Protein AF-A0AAN9A470-F1 (afdb_monomer_lite)

Foldseek 3Di:
DEEAEQQLVVLLCVLQVCLVPVVNPPPPQDPVSSVDALQVCLVVVDCSSAPAAQDQADTPLLVQLDDPSLSRGFPRPVSLVSSLVSCVVDQAYYYPVCVVLRLLLCCVSPVVVRPPVVVPDCPPVPDPDVPPCPVGPPDHDPVSSVSRCVRRVSSNVSVVSNVVVSVVSSVVVVVVVVVD

Secondary structure (DSSP, 8-state):
-EEE--HHHHHHHHHHHHHH-GGGS-TT--HHHHH--HHHHTTTT-TTTS--TT-B---HHHHHH-SSGGGGBTT-HHHHHHHHHHHTT-S-EEEGGGHHHHHHHHHHH-HHHHTTGGGS-TTSSSS-----GGGT-PPPPHHHHHHHHHHTHHHHHHHHHHHHHHHHHHHHHHHHHHH-

Structure (mmCIF, N/CA/C/O backbone):
data_AF-A0AAN9A470-F1
#
_entry.id   AF-A0AAN9A470-F1
#
loop_
_atom_site.group_PDB
_atom_site.id
_atom_site.type_symbol
_atom_site.label_atom_id
_atom_site.label_alt_id
_atom_site.label_comp_id
_atom_site.label_asym_id
_atom_site.label_entity_id
_atom_site.label_seq_id
_atom_site.pdbx_PDB_ins_code
_atom_site.Cartn_x
_atom_site.Cartn_y
_atom_site.Cartn_z
_atom_site.occupancy
_atom_site.B_iso_or_equiv
_atom_site.auth_seq_id
_atom_site.auth_comp_id
_atom_site.auth_asym_id
_atom_site.auth_atom_id
_atom_site.pdbx_PDB_model_num
ATOM 1 N N . MET A 1 1 ? -8.128 -8.585 9.402 1.00 91.00 1 MET A N 1
ATOM 2 C CA . MET A 1 1 ? -7.661 -7.178 9.401 1.00 91.00 1 MET A CA 1
ATOM 3 C C . MET A 1 1 ? -6.419 -7.070 8.534 1.00 91.00 1 MET A C 1
ATOM 5 O O . MET A 1 1 ? -5.771 -8.089 8.336 1.00 91.00 1 MET A O 1
ATOM 9 N N . SER A 1 2 ? -6.091 -5.883 8.030 1.00 95.50 2 SER A N 1
ATOM 10 C CA . SER A 1 2 ? -4.837 -5.628 7.305 1.00 95.50 2 SER A CA 1
ATOM 11 C C . SER A 1 2 ? -4.387 -4.172 7.494 1.00 95.50 2 SER A C 1
ATOM 13 O O . SER A 1 2 ? -5.128 -3.364 8.055 1.00 95.50 2 SER A O 1
ATOM 15 N N . MET A 1 3 ? -3.185 -3.840 7.028 1.00 96.06 3 MET A N 1
ATOM 16 C CA . MET A 1 3 ? -2.635 -2.484 6.994 1.00 96.06 3 MET A CA 1
ATOM 17 C C . MET A 1 3 ? -2.098 -2.193 5.597 1.00 96.06 3 MET A C 1
ATOM 19 O O . MET A 1 3 ? -1.405 -3.025 5.013 1.00 96.06 3 MET A O 1
ATOM 23 N N . VAL A 1 4 ? -2.387 -1.001 5.087 1.00 97.06 4 VAL A N 1
ATOM 24 C CA . VAL A 1 4 ? -1.871 -0.509 3.808 1.00 97.06 4 VAL A CA 1
ATOM 25 C C . VAL A 1 4 ? -1.088 0.787 3.986 1.00 97.06 4 VAL A C 1
ATOM 27 O O . VAL A 1 4 ? -1.129 1.414 5.040 1.00 97.06 4 VAL A O 1
ATOM 30 N N . ARG A 1 5 ? -0.345 1.182 2.957 1.00 95.50 5 ARG A N 1
ATOM 31 C CA . ARG A 1 5 ? 0.417 2.434 2.884 1.00 95.50 5 ARG A CA 1
ATOM 32 C C . ARG A 1 5 ? 0.230 3.049 1.499 1.00 95.50 5 ARG A C 1
ATOM 34 O O . ARG A 1 5 ? -0.095 2.319 0.560 1.00 95.50 5 ARG A O 1
ATOM 41 N N . ASP A 1 6 ? 0.456 4.351 1.355 1.00 96.44 6 ASP A N 1
ATOM 42 C CA . ASP A 1 6 ? 0.529 5.018 0.056 1.00 96.44 6 ASP A CA 1
ATOM 43 C C . ASP A 1 6 ? 1.450 4.203 -0.877 1.00 96.44 6 ASP A C 1
ATOM 45 O O . ASP A 1 6 ? 2.600 3.921 -0.513 1.00 96.44 6 ASP A O 1
ATOM 49 N N . PRO A 1 7 ? 0.957 3.772 -2.052 1.00 96.62 7 PRO A N 1
ATOM 50 C CA . PRO A 1 7 ? 1.698 2.889 -2.946 1.00 96.62 7 PRO A CA 1
ATOM 51 C C . PRO A 1 7 ? 3.078 3.415 -3.350 1.00 96.62 7 PRO A C 1
ATOM 53 O O . PRO A 1 7 ? 4.021 2.628 -3.439 1.00 96.62 7 PRO A O 1
ATOM 56 N N . VAL A 1 8 ? 3.229 4.732 -3.539 1.00 94.88 8 VAL A N 1
ATOM 57 C CA . VAL A 1 8 ? 4.514 5.343 -3.908 1.00 94.88 8 VAL A CA 1
ATOM 58 C C . VAL A 1 8 ? 5.465 5.347 -2.721 1.00 94.88 8 VAL A C 1
ATOM 60 O O . VAL A 1 8 ? 6.609 4.920 -2.859 1.00 94.88 8 VAL A O 1
ATOM 63 N N . GLU A 1 9 ? 5.005 5.759 -1.541 1.00 93.00 9 GLU A N 1
ATOM 64 C CA . GLU A 1 9 ? 5.829 5.713 -0.326 1.00 93.00 9 GLU A CA 1
ATOM 65 C C . GLU A 1 9 ? 6.232 4.283 0.046 1.00 93.00 9 GLU A C 1
ATOM 67 O O . GLU A 1 9 ? 7.360 4.040 0.483 1.00 93.00 9 GLU A O 1
ATOM 72 N N . ARG A 1 10 ? 5.329 3.317 -0.151 1.00 92.62 10 ARG A N 1
ATOM 73 C CA . ARG A 1 10 ? 5.606 1.889 0.024 1.00 92.62 10 ARG A CA 1
ATOM 74 C C . ARG A 1 10 ? 6.680 1.419 -0.953 1.00 92.62 10 ARG A C 1
ATOM 76 O O . ARG A 1 10 ? 7.630 0.776 -0.513 1.00 92.62 10 ARG A O 1
ATOM 83 N N . PHE A 1 11 ? 6.554 1.753 -2.238 1.00 92.38 11 PHE A N 1
ATOM 84 C CA . PHE A 1 11 ? 7.527 1.378 -3.265 1.00 92.38 11 PHE A CA 1
ATOM 85 C C . PHE A 1 11 ? 8.914 1.962 -2.972 1.00 92.38 11 PHE A C 1
ATOM 87 O O . PHE A 1 11 ? 9.888 1.219 -2.908 1.00 92.38 11 PHE A O 1
ATOM 94 N N . ILE A 1 12 ? 8.997 3.268 -2.689 1.00 91.19 12 ILE A N 1
ATOM 95 C CA . ILE A 1 12 ? 10.250 3.950 -2.321 1.00 91.19 12 ILE A CA 1
ATOM 96 C C . ILE A 1 12 ? 10.875 3.288 -1.088 1.00 91.19 12 ILE A C 1
ATOM 98 O O . ILE A 1 12 ? 12.065 2.972 -1.075 1.00 91.19 12 ILE A O 1
ATOM 102 N N . SER A 1 13 ? 10.071 3.048 -0.050 1.00 87.75 13 SER A N 1
ATOM 103 C CA . SER A 1 13 ? 10.537 2.404 1.177 1.00 87.75 13 SER A CA 1
ATOM 104 C C . SER A 1 13 ? 11.097 1.007 0.907 1.00 87.75 13 SER A C 1
ATOM 106 O O . SER A 1 13 ? 12.120 0.652 1.486 1.00 87.75 13 SER A O 1
ATOM 108 N N . PHE A 1 14 ? 10.445 0.222 0.048 1.00 87.25 14 PHE A N 1
ATOM 109 C CA . PHE A 1 14 ? 10.895 -1.118 -0.318 1.00 87.25 14 PHE A CA 1
ATOM 110 C C . PHE A 1 14 ? 12.184 -1.081 -1.146 1.00 87.25 14 PHE A C 1
ATOM 112 O O . PHE A 1 14 ? 13.132 -1.795 -0.822 1.00 87.25 14 PHE A O 1
ATOM 119 N N . PHE A 1 15 ? 12.254 -0.191 -2.141 1.00 87.50 15 PHE A N 1
ATOM 120 C CA . PHE A 1 15 ? 13.426 0.001 -2.993 1.00 87.50 15 PHE A CA 1
ATOM 121 C C . PHE A 1 15 ? 14.695 0.217 -2.159 1.00 87.50 15 PHE A C 1
ATOM 123 O O . PHE A 1 15 ? 15.684 -0.487 -2.344 1.00 87.50 15 PHE A O 1
ATOM 130 N N . TYR A 1 16 ? 14.660 1.118 -1.172 1.00 85.88 16 TYR A N 1
ATOM 131 C CA . TYR A 1 16 ? 15.824 1.365 -0.312 1.00 85.88 16 TYR A CA 1
ATOM 132 C C . TYR A 1 16 ? 16.018 0.324 0.788 1.00 85.88 16 TYR A C 1
ATOM 134 O O . TYR A 1 16 ? 17.159 0.030 1.145 1.00 85.88 16 TYR A O 1
ATOM 142 N N . PHE A 1 17 ? 14.939 -0.273 1.305 1.00 84.50 17 PHE A N 1
ATOM 143 C CA . PHE A 1 17 ? 15.037 -1.342 2.299 1.00 84.50 17 PHE A CA 1
ATOM 144 C C . PHE A 1 17 ? 15.846 -2.528 1.770 1.00 84.50 17 PHE A C 1
ATOM 146 O O . PHE A 1 17 ? 16.761 -2.992 2.454 1.00 84.50 17 PHE A O 1
ATOM 153 N N . ILE A 1 18 ? 15.551 -2.982 0.550 1.00 80.62 18 ILE A N 1
ATOM 154 C CA . ILE A 1 18 ? 16.244 -4.122 -0.055 1.00 80.62 18 ILE A CA 1
ATOM 155 C C . ILE A 1 18 ? 17.725 -3.810 -0.285 1.00 80.62 18 ILE A C 1
ATOM 157 O O . ILE A 1 18 ? 18.580 -4.648 -0.012 1.00 80.62 18 ILE A O 1
ATOM 161 N N . LYS A 1 19 ? 18.047 -2.585 -0.708 1.00 79.69 19 LYS A N 1
ATOM 162 C CA . LYS A 1 19 ? 19.434 -2.160 -0.951 1.00 79.69 19 LYS A CA 1
ATOM 163 C C . LYS A 1 19 ? 20.252 -2.058 0.336 1.00 79.69 19 LYS A C 1
ATOM 165 O O . LYS A 1 19 ? 21.431 -2.403 0.344 1.00 79.69 19 LYS A O 1
ATOM 170 N N . ALA A 1 20 ? 19.626 -1.616 1.427 1.00 79.44 20 ALA A N 1
ATOM 171 C CA . ALA A 1 20 ? 20.260 -1.546 2.740 1.00 79.44 20 ALA A CA 1
ATOM 172 C C . ALA A 1 20 ? 20.437 -2.928 3.396 1.00 79.44 20 ALA A C 1
ATOM 174 O O . ALA A 1 20 ? 21.313 -3.091 4.243 1.00 79.44 20 ALA A O 1
ATOM 175 N N . ASN A 1 21 ? 19.636 -3.928 3.009 1.00 77.69 21 ASN A N 1
ATOM 176 C CA . ASN A 1 21 ? 19.626 -5.246 3.638 1.00 77.69 21 ASN A CA 1
ATOM 177 C C . ASN A 1 21 ? 19.871 -6.356 2.609 1.00 77.69 21 ASN A C 1
ATOM 179 O O . ASN A 1 21 ? 18.932 -7.012 2.159 1.00 77.69 21 ASN A O 1
ATOM 183 N N . ARG A 1 22 ? 21.153 -6.617 2.302 1.00 72.00 22 ARG A N 1
ATOM 184 C CA . ARG A 1 22 ? 21.579 -7.632 1.313 1.00 72.00 22 ARG A CA 1
ATOM 185 C C . ARG A 1 22 ? 20.972 -9.024 1.524 1.00 72.00 22 ARG A C 1
ATOM 187 O O . ARG A 1 22 ? 20.765 -9.738 0.556 1.00 72.00 22 ARG A O 1
ATOM 194 N N . ALA A 1 23 ? 20.647 -9.391 2.764 1.00 75.62 23 ALA A N 1
ATOM 195 C CA . ALA A 1 23 ? 20.004 -10.669 3.082 1.00 75.62 23 ALA A CA 1
ATOM 196 C C . ALA A 1 23 ? 18.601 -10.836 2.463 1.00 75.62 23 ALA A C 1
ATOM 198 O O . ALA A 1 23 ? 18.146 -11.961 2.293 1.00 75.62 23 ALA A O 1
ATOM 199 N N . PHE A 1 24 ? 17.919 -9.734 2.136 1.00 71.75 24 PHE A N 1
ATOM 200 C CA . PHE A 1 24 ? 16.602 -9.740 1.492 1.00 71.75 24 PHE A CA 1
ATOM 201 C C . PHE A 1 24 ? 16.672 -9.366 0.008 1.00 71.75 24 PHE A C 1
ATOM 203 O O . PHE A 1 24 ? 15.637 -9.278 -0.647 1.00 71.75 24 PHE A O 1
ATOM 210 N N . THR A 1 25 ? 17.868 -9.114 -0.530 1.00 70.44 25 THR A N 1
ATOM 211 C CA . THR A 1 25 ? 18.050 -8.813 -1.950 1.00 70.44 25 THR A CA 1
ATOM 212 C C . THR A 1 25 ? 17.853 -10.085 -2.775 1.00 70.44 25 THR A C 1
ATOM 214 O O . THR A 1 25 ? 18.554 -11.064 -2.524 1.00 70.44 25 THR A O 1
ATOM 217 N N . PRO A 1 26 ? 16.923 -10.100 -3.751 1.00 71.75 26 PRO A N 1
ATOM 218 C CA . PRO A 1 26 ? 16.783 -11.230 -4.662 1.00 71.75 26 PRO A CA 1
ATOM 219 C C . PRO A 1 26 ? 18.105 -11.522 -5.373 1.00 71.75 26 PRO A C 1
ATOM 221 O O . PRO A 1 26 ? 18.765 -10.594 -5.834 1.00 71.75 26 PRO A O 1
ATOM 224 N N . GLU A 1 27 ? 18.465 -12.796 -5.531 1.00 69.62 27 GLU A N 1
ATOM 225 C CA . GLU A 1 27 ? 19.718 -13.194 -6.200 1.00 69.62 27 GLU A CA 1
ATOM 226 C C . GLU A 1 27 ? 19.829 -12.646 -7.634 1.00 69.62 27 GLU A C 1
ATOM 228 O O . GLU A 1 27 ? 20.923 -12.377 -8.122 1.00 69.62 27 GLU A O 1
ATOM 233 N N . ALA A 1 28 ? 18.690 -12.418 -8.296 1.00 68.06 28 ALA A N 1
ATOM 234 C CA . ALA A 1 28 ? 18.617 -11.830 -9.631 1.00 68.06 28 ALA A CA 1
ATOM 235 C C . ALA A 1 28 ? 19.036 -10.345 -9.691 1.00 68.06 28 ALA A C 1
ATOM 237 O O . ALA A 1 28 ? 19.213 -9.803 -10.783 1.00 68.06 28 ALA A O 1
ATOM 238 N N . TRP A 1 29 ? 19.167 -9.653 -8.556 1.00 71.19 29 TRP A N 1
ATOM 239 C CA . TRP A 1 29 ? 19.494 -8.228 -8.530 1.00 71.19 29 TRP A CA 1
ATOM 240 C C . TRP A 1 29 ? 21.009 -8.030 -8.585 1.00 71.19 29 TRP A C 1
ATOM 242 O O . TRP A 1 29 ? 21.738 -8.285 -7.630 1.00 71.19 29 TRP A O 1
ATOM 252 N N . THR A 1 30 ? 21.482 -7.565 -9.742 1.00 73.56 30 THR A N 1
ATOM 253 C CA . THR A 1 30 ? 22.912 -7.356 -10.012 1.00 73.56 30 THR A CA 1
ATOM 254 C C . THR A 1 30 ? 23.534 -6.278 -9.112 1.00 73.56 30 THR A C 1
ATOM 256 O O . THR A 1 30 ? 22.853 -5.377 -8.622 1.00 73.56 30 THR A O 1
ATOM 259 N N . ASP A 1 31 ? 24.864 -6.279 -8.971 1.00 76.06 31 ASP A N 1
ATOM 260 C CA . ASP A 1 31 ? 25.586 -5.178 -8.308 1.00 76.06 31 ASP A CA 1
ATOM 261 C C . ASP A 1 31 ? 25.285 -3.803 -8.935 1.00 76.06 31 ASP A C 1
ATOM 263 O O . ASP A 1 31 ? 25.354 -2.778 -8.254 1.00 76.06 31 ASP A O 1
ATOM 267 N N . ASN A 1 32 ? 24.915 -3.770 -10.219 1.00 77.19 32 ASN A N 1
ATOM 268 C CA . ASN A 1 32 ? 24.480 -2.550 -10.894 1.00 77.19 32 ASN A CA 1
ATOM 269 C C . ASN A 1 32 ? 23.139 -2.056 -10.347 1.00 77.19 32 ASN A C 1
ATOM 271 O O . ASN A 1 32 ? 23.003 -0.862 -10.090 1.00 77.19 32 ASN A O 1
ATOM 275 N N . TYR A 1 33 ? 22.193 -2.961 -10.080 1.00 75.75 33 TYR A N 1
ATOM 276 C CA . TYR A 1 33 ? 20.928 -2.614 -9.436 1.00 75.75 33 TYR A CA 1
ATOM 277 C C . TYR A 1 33 ? 21.155 -1.946 -8.068 1.00 75.75 33 TYR A C 1
ATOM 279 O O . TYR A 1 33 ? 20.561 -0.914 -7.749 1.00 75.75 33 TYR A O 1
ATOM 287 N N . MET A 1 34 ? 22.096 -2.470 -7.276 1.00 77.25 34 MET A N 1
ATOM 288 C CA . MET A 1 34 ? 22.423 -1.920 -5.954 1.00 77.25 34 MET A CA 1
ATOM 289 C C . MET A 1 34 ? 22.970 -0.486 -6.008 1.00 77.25 34 MET A C 1
ATOM 291 O O . MET A 1 34 ? 22.887 0.243 -5.017 1.00 77.25 34 MET A O 1
ATOM 295 N N . LYS A 1 35 ? 23.464 -0.038 -7.165 1.00 82.12 35 LYS A N 1
ATOM 296 C CA . LYS A 1 35 ? 23.973 1.322 -7.379 1.00 82.12 35 LYS A CA 1
ATOM 297 C C . LYS A 1 35 ? 22.935 2.294 -7.949 1.00 82.12 35 LYS A C 1
ATOM 299 O O . LYS A 1 35 ? 23.198 3.487 -7.931 1.00 82.12 35 LYS A O 1
ATOM 304 N N . LEU A 1 36 ? 21.764 1.827 -8.397 1.00 84.19 36 LEU A N 1
ATOM 305 C CA . LEU A 1 36 ? 20.755 2.683 -9.038 1.00 84.19 36 LEU A CA 1
ATOM 306 C C . LEU A 1 36 ? 20.173 3.727 -8.079 1.00 84.19 36 LEU A C 1
ATOM 308 O O . LEU A 1 36 ? 19.626 3.365 -7.037 1.00 84.19 36 LEU A O 1
ATOM 312 N N . ASP A 1 37 ? 20.205 5.006 -8.439 1.00 87.75 37 ASP A N 1
ATOM 313 C CA . ASP A 1 37 ? 19.344 6.003 -7.802 1.00 87.75 37 ASP A CA 1
ATOM 314 C C . ASP A 1 37 ? 17.956 5.963 -8.451 1.00 87.75 37 ASP A C 1
ATOM 316 O O . ASP A 1 37 ? 17.820 5.978 -9.677 1.00 87.75 37 ASP A O 1
ATOM 320 N N . LEU A 1 38 ? 16.911 5.933 -7.623 1.00 90.44 38 LEU A N 1
ATOM 321 C CA . LEU A 1 38 ? 15.533 5.907 -8.090 1.00 90.44 38 LEU A CA 1
ATOM 322 C C . LEU A 1 38 ? 15.198 7.148 -8.931 1.00 90.44 38 LEU A C 1
ATOM 324 O O . LEU A 1 38 ? 14.448 7.041 -9.901 1.00 90.44 38 LEU A O 1
ATOM 328 N N . ASN A 1 39 ? 15.767 8.313 -8.601 1.00 91.56 39 ASN A N 1
ATOM 329 C CA . ASN A 1 39 ? 15.556 9.531 -9.386 1.00 91.56 39 ASN A CA 1
ATOM 330 C C . ASN A 1 39 ? 16.149 9.446 -10.793 1.00 91.56 39 ASN A C 1
ATOM 332 O O . ASN A 1 39 ? 15.560 9.969 -11.737 1.00 91.56 39 ASN A O 1
ATOM 336 N N . GLU A 1 40 ? 17.289 8.779 -10.933 1.00 90.44 40 GLU A N 1
ATOM 337 C CA . GLU A 1 40 ? 17.987 8.628 -12.207 1.00 90.44 40 GLU A CA 1
ATOM 338 C C . GLU A 1 40 ? 17.379 7.507 -13.053 1.00 90.44 40 GLU A C 1
ATOM 340 O O . GLU A 1 40 ? 17.291 7.626 -14.273 1.00 90.44 40 GLU A O 1
ATOM 345 N N . CYS A 1 41 ? 16.930 6.421 -12.419 1.00 89.44 41 CYS A N 1
ATOM 346 C CA . CYS A 1 41 ? 16.504 5.225 -13.139 1.00 89.44 41 CYS A CA 1
ATOM 347 C C . CYS A 1 41 ? 15.007 5.191 -13.478 1.00 89.44 41 CYS A C 1
ATOM 349 O O . CYS A 1 41 ? 14.616 4.536 -14.445 1.00 89.44 41 CYS A O 1
ATOM 351 N N . THR A 1 42 ? 14.161 5.925 -12.744 1.00 92.12 42 THR A N 1
ATOM 352 C CA . THR A 1 42 ? 12.720 6.009 -13.045 1.00 92.12 42 THR A CA 1
ATOM 353 C C . THR A 1 42 ? 12.451 6.537 -14.463 1.00 92.12 42 THR A C 1
ATOM 355 O O . THR A 1 42 ? 11.693 5.883 -15.183 1.00 92.12 42 THR A O 1
ATOM 358 N N . PRO A 1 43 ? 13.088 7.629 -14.941 1.00 87.88 43 PRO A N 1
ATOM 359 C CA . PRO A 1 43 ? 12.911 8.106 -16.318 1.00 87.88 43 PRO A CA 1
ATOM 360 C C . PRO A 1 43 ? 13.283 7.080 -17.397 1.00 87.88 43 PRO A C 1
ATOM 362 O O . PRO A 1 43 ? 12.689 7.088 -18.471 1.00 87.88 43 PRO A O 1
ATOM 365 N N . SER A 1 44 ? 14.222 6.173 -17.108 1.00 84.81 44 SER A N 1
ATOM 366 C CA . SER A 1 44 ? 14.677 5.135 -18.042 1.00 84.81 44 SER A CA 1
ATOM 367 C C . SER A 1 44 ? 13.647 4.027 -18.280 1.00 84.81 44 SER A C 1
ATOM 369 O O . SER A 1 44 ? 13.813 3.226 -19.197 1.00 84.81 44 SER A O 1
ATOM 371 N N . GLY A 1 45 ? 12.583 3.948 -17.472 1.00 81.50 45 GLY A N 1
ATOM 372 C CA . GLY A 1 45 ? 11.511 2.970 -17.689 1.00 81.50 45 GLY A CA 1
ATOM 373 C C . GLY A 1 45 ? 11.887 1.526 -17.373 1.00 81.50 45 GLY A C 1
ATOM 374 O O . GLY A 1 45 ? 11.225 0.616 -17.877 1.00 81.50 45 GLY A O 1
ATOM 375 N N . LEU A 1 46 ? 12.937 1.315 -16.574 1.00 82.38 46 LEU A N 1
ATOM 376 C CA . LEU A 1 46 ? 13.356 -0.012 -16.134 1.00 82.38 46 LEU A CA 1
ATOM 377 C C . LEU A 1 46 ? 12.310 -0.614 -15.173 1.00 82.38 46 LEU A C 1
ATOM 37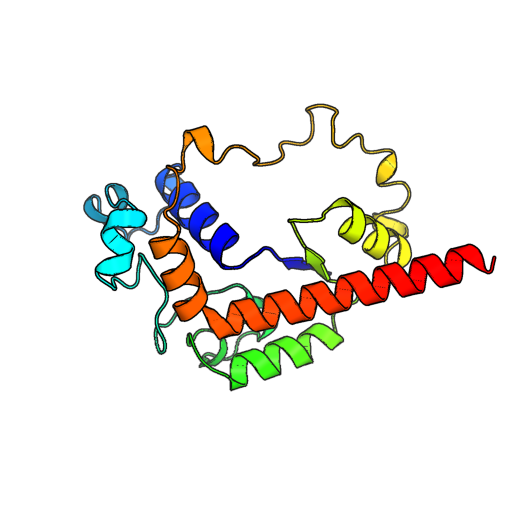9 O O . LEU A 1 46 ? 11.871 0.102 -14.264 1.00 82.38 46 LEU A O 1
ATOM 383 N N . PRO A 1 47 ? 11.921 -1.896 -15.337 1.00 80.12 47 PRO A N 1
ATOM 384 C CA . PRO A 1 47 ? 10.917 -2.551 -14.488 1.00 80.12 47 PRO A CA 1
ATOM 385 C C . PRO A 1 47 ? 11.237 -2.499 -12.992 1.00 80.12 47 PRO A C 1
ATOM 387 O O . PRO A 1 47 ? 10.344 -2.440 -12.151 1.00 80.12 47 PRO A O 1
ATOM 390 N N . GLU A 1 48 ? 12.520 -2.497 -12.640 1.00 81.38 48 GLU A N 1
ATOM 391 C CA . GLU A 1 48 ? 12.967 -2.481 -11.253 1.00 81.38 48 GLU A CA 1
ATOM 392 C C . GLU A 1 48 ? 12.877 -1.083 -10.610 1.00 81.38 48 GLU A C 1
ATOM 394 O O . GLU A 1 48 ? 12.929 -0.950 -9.388 1.00 81.38 48 GLU A O 1
ATOM 399 N N . CYS A 1 49 ? 12.715 -0.036 -11.423 1.00 88.38 49 CYS A N 1
ATOM 400 C CA . CYS A 1 49 ? 12.610 1.357 -10.987 1.00 88.38 49 CYS A CA 1
ATOM 401 C C . CYS A 1 49 ? 11.182 1.893 -11.019 1.00 88.38 49 CYS A C 1
ATOM 403 O O . CYS A 1 49 ? 10.861 2.833 -10.296 1.00 88.38 49 CYS A O 1
ATOM 405 N N . GLN A 1 50 ? 10.323 1.308 -11.849 1.00 90.56 50 GLN A N 1
ATOM 406 C CA . GLN A 1 50 ? 8.900 1.602 -11.848 1.00 90.56 50 GLN A CA 1
ATOM 407 C C . GLN A 1 50 ? 8.101 0.411 -12.393 1.00 90.56 50 GLN A C 1
ATOM 409 O O . GLN A 1 50 ? 8.454 -0.120 -13.445 1.00 90.56 50 GLN A O 1
ATOM 414 N N . PRO A 1 51 ? 6.987 0.028 -11.746 1.00 92.25 51 PRO A N 1
ATOM 415 C CA . PRO A 1 51 ? 6.047 -0.923 -12.329 1.00 92.25 51 PRO A CA 1
ATOM 416 C C . PRO A 1 51 ? 5.355 -0.291 -13.535 1.00 92.25 51 PRO A C 1
ATOM 418 O O . PRO A 1 51 ? 4.880 0.841 -13.426 1.00 92.25 51 PRO A O 1
ATOM 421 N N . ARG A 1 52 ? 5.251 -1.003 -14.657 1.00 91.50 52 ARG A N 1
ATOM 422 C CA . ARG A 1 52 ? 4.562 -0.535 -15.870 1.00 91.50 52 ARG A CA 1
ATOM 423 C C . ARG A 1 52 ? 3.387 -1.446 -16.216 1.00 91.50 52 ARG A C 1
ATOM 425 O O . ARG A 1 52 ? 3.419 -2.627 -15.878 1.00 91.50 52 ARG A O 1
ATOM 432 N N . PRO A 1 53 ? 2.360 -0.941 -16.922 1.00 91.69 53 PRO A N 1
ATOM 433 C CA . PRO A 1 53 ? 1.236 -1.766 -17.351 1.00 91.69 53 PRO A CA 1
ATOM 434 C C . PRO A 1 53 ? 1.691 -3.031 -18.091 1.00 91.69 53 PRO A C 1
ATOM 436 O O . PRO A 1 53 ? 2.473 -2.951 -19.036 1.00 91.69 53 PRO A O 1
ATOM 439 N N . GLY A 1 54 ? 1.184 -4.187 -17.663 1.00 92.38 54 GLY A N 1
ATOM 440 C CA . GLY A 1 54 ? 1.554 -5.498 -18.204 1.00 92.38 54 GLY A CA 1
ATOM 441 C C . GLY A 1 54 ? 2.739 -6.178 -17.513 1.00 92.38 54 GLY A C 1
ATOM 442 O O . GLY A 1 54 ? 2.893 -7.388 -17.679 1.00 92.38 54 GLY A O 1
ATOM 443 N N . ASP A 1 55 ? 3.531 -5.460 -16.709 1.00 93.00 55 ASP A N 1
ATOM 444 C CA . ASP A 1 55 ? 4.566 -6.089 -15.886 1.00 93.00 55 ASP A CA 1
ATOM 445 C C . ASP A 1 55 ? 3.919 -7.051 -14.871 1.00 93.00 55 ASP A C 1
ATOM 447 O O . ASP A 1 55 ? 2.801 -6.831 -14.390 1.00 93.00 55 ASP A O 1
ATOM 451 N N . ILE A 1 56 ? 4.641 -8.122 -14.534 1.00 93.12 56 ILE A N 1
ATOM 452 C CA . ILE A 1 56 ? 4.244 -9.083 -13.501 1.00 93.12 56 ILE A CA 1
ATOM 453 C C . ILE A 1 56 ? 4.984 -8.726 -12.216 1.00 93.12 56 ILE A C 1
ATOM 455 O O . ILE A 1 56 ? 6.172 -9.015 -12.078 1.00 93.12 56 ILE A O 1
ATOM 459 N N . THR A 1 57 ? 4.294 -8.087 -11.276 1.00 89.50 57 THR A N 1
ATOM 460 C CA . THR A 1 57 ? 4.876 -7.702 -9.986 1.00 89.50 57 THR A CA 1
ATOM 461 C C . THR A 1 57 ? 3.834 -7.714 -8.874 1.00 89.50 57 THR A C 1
ATOM 463 O O . THR A 1 57 ? 2.631 -7.621 -9.115 1.00 89.50 57 THR A O 1
ATOM 466 N N . GLU A 1 58 ? 4.293 -7.862 -7.636 1.00 90.62 58 GLU A N 1
ATOM 467 C CA . GLU A 1 58 ? 3.430 -7.905 -6.460 1.00 90.62 58 GLU A CA 1
ATOM 468 C C . GLU A 1 58 ? 3.321 -6.513 -5.832 1.00 90.62 58 GLU A C 1
ATOM 470 O O . GLU A 1 58 ? 4.172 -6.055 -5.057 1.00 90.62 58 GLU A O 1
ATOM 475 N N . LEU A 1 59 ? 2.235 -5.822 -6.167 1.00 93.38 59 LEU A N 1
ATOM 476 C CA . LEU A 1 59 ? 1.887 -4.537 -5.572 1.00 93.38 59 LEU A CA 1
ATOM 477 C C . LEU A 1 59 ? 0.901 -4.725 -4.415 1.00 93.38 59 LEU A C 1
ATOM 479 O O . LEU A 1 59 ? 0.550 -5.841 -4.040 1.00 93.38 59 LEU A O 1
ATOM 483 N N . GLN A 1 60 ? 0.505 -3.630 -3.773 1.00 94.81 60 GLN A N 1
ATOM 484 C CA . GLN A 1 60 ? -0.349 -3.706 -2.591 1.00 94.81 60 GLN A CA 1
ATOM 485 C C . GLN A 1 60 ? -1.728 -4.268 -2.943 1.00 94.81 60 GLN A C 1
ATOM 487 O O . GLN A 1 60 ? -2.242 -5.116 -2.218 1.00 94.81 60 GLN A O 1
ATOM 492 N N . LEU A 1 61 ? -2.281 -3.845 -4.079 1.00 96.81 61 LEU A N 1
ATOM 493 C CA . LEU A 1 61 ? -3.530 -4.341 -4.650 1.00 96.81 61 LEU A CA 1
ATOM 494 C C . LEU A 1 61 ? -3.515 -5.863 -4.838 1.00 96.81 61 LEU A C 1
ATOM 496 O O . LEU A 1 61 ? -4.510 -6.523 -4.535 1.00 96.81 61 LEU A O 1
ATOM 500 N N . THR A 1 62 ? -2.386 -6.437 -5.269 1.00 97.06 62 THR A N 1
ATOM 501 C CA . THR A 1 62 ? -2.231 -7.880 -5.519 1.00 97.06 62 THR A CA 1
ATOM 502 C C . THR A 1 62 ? -2.633 -8.719 -4.304 1.00 97.06 62 THR A C 1
ATOM 504 O O . THR A 1 62 ? -3.384 -9.681 -4.448 1.00 97.06 62 THR A O 1
ATOM 507 N N . PHE A 1 63 ? -2.215 -8.314 -3.100 1.00 96.88 63 PHE A N 1
ATOM 508 C CA . PHE A 1 63 ? -2.502 -9.044 -1.857 1.00 96.88 63 PHE A CA 1
ATOM 509 C C . PHE A 1 63 ? -3.988 -9.060 -1.479 1.00 96.88 63 PHE A C 1
ATOM 511 O O . PHE A 1 63 ? -4.417 -9.947 -0.744 1.00 96.88 63 PHE A O 1
ATOM 518 N N . PHE A 1 64 ? -4.775 -8.102 -1.972 1.00 98.12 64 PHE A N 1
ATOM 519 C CA . PHE A 1 64 ? -6.221 -8.056 -1.751 1.00 98.12 64 PHE A CA 1
ATOM 520 C C . PHE A 1 64 ? -7.009 -8.668 -2.911 1.00 98.12 64 PHE A C 1
ATOM 522 O O . PHE A 1 64 ? -8.083 -9.216 -2.689 1.00 98.12 64 PHE A O 1
ATOM 529 N N . CYS A 1 65 ? -6.477 -8.629 -4.134 1.00 98.31 65 CYS A N 1
ATOM 530 C CA . CYS A 1 65 ? -7.066 -9.321 -5.281 1.00 98.31 65 CYS A CA 1
ATOM 531 C C . CYS A 1 65 ? -7.038 -10.849 -5.099 1.00 98.31 65 CYS A C 1
ATOM 533 O O . CYS A 1 65 ? -8.018 -11.522 -5.411 1.00 98.31 65 CYS A O 1
ATOM 535 N N . GLY A 1 66 ? -5.954 -11.395 -4.537 1.00 96.19 66 GLY A N 1
ATOM 536 C CA . GLY A 1 66 ? -5.825 -12.817 -4.217 1.00 96.19 66 GLY A CA 1
ATOM 537 C C . GLY A 1 66 ? -4.807 -13.545 -5.095 1.00 96.19 66 GLY A C 1
ATOM 538 O O . GLY A 1 66 ? -3.815 -12.970 -5.532 1.00 96.19 66 GLY A O 1
ATOM 539 N N . HIS A 1 67 ? -5.033 -14.842 -5.318 1.00 96.56 67 HIS A N 1
ATOM 540 C CA . HIS A 1 67 ? -4.043 -15.746 -5.922 1.00 96.56 67 HIS A CA 1
ATOM 541 C C . HIS A 1 67 ? -4.200 -15.940 -7.439 1.00 96.56 67 HIS A C 1
ATOM 543 O O . HIS A 1 67 ? -3.419 -16.682 -8.035 1.00 96.56 67 HIS A O 1
ATOM 549 N N . ASP A 1 68 ? -5.194 -15.311 -8.075 1.00 97.38 68 ASP A N 1
ATOM 550 C CA . ASP A 1 68 ? -5.340 -15.385 -9.531 1.00 97.38 68 ASP A CA 1
ATOM 551 C C . ASP A 1 68 ? -4.111 -14.738 -10.206 1.00 97.38 68 ASP A C 1
ATOM 553 O O . ASP A 1 68 ? -3.720 -13.633 -9.819 1.00 97.38 68 ASP A O 1
ATOM 557 N N . PRO A 1 69 ? -3.491 -15.364 -11.225 1.00 96.31 69 PRO A N 1
ATOM 558 C CA . PRO A 1 69 ? -2.344 -14.784 -11.926 1.00 96.31 69 PRO A CA 1
ATOM 559 C C . PRO A 1 69 ? -2.584 -13.357 -12.445 1.00 96.31 69 PRO A C 1
ATOM 561 O O . PRO A 1 69 ? -1.657 -12.546 -12.479 1.00 96.31 69 PRO A O 1
ATOM 564 N N . LYS A 1 70 ? -3.832 -13.014 -12.792 1.00 96.69 70 LYS A N 1
ATOM 565 C CA . LYS A 1 70 ? -4.234 -11.672 -13.232 1.00 96.69 70 LYS A CA 1
ATOM 566 C C . LYS A 1 70 ? -4.034 -10.602 -12.157 1.00 96.69 70 LYS A C 1
ATOM 568 O O . LYS A 1 70 ? -3.873 -9.440 -12.521 1.00 96.69 70 LYS A O 1
ATOM 573 N N . CYS A 1 71 ? -4.008 -10.975 -10.874 1.00 97.88 71 CYS A N 1
ATOM 574 C CA . CYS A 1 71 ? -3.780 -10.068 -9.746 1.00 97.88 71 CYS A CA 1
ATOM 575 C C . CYS A 1 71 ? -2.362 -9.476 -9.712 1.00 97.88 71 CYS A C 1
ATOM 577 O O . CYS A 1 71 ? -2.141 -8.448 -9.072 1.00 97.88 71 CYS A O 1
ATOM 579 N N . ARG A 1 72 ? -1.398 -10.124 -10.379 1.00 96.00 72 ARG A N 1
ATOM 580 C CA . ARG A 1 72 ? -0.001 -9.664 -10.479 1.00 96.00 72 ARG A CA 1
ATOM 581 C C . ARG A 1 72 ? 0.263 -8.798 -11.708 1.00 96.00 72 ARG A C 1
ATOM 583 O O . ARG A 1 72 ? 1.358 -8.267 -11.851 1.00 96.00 72 ARG A O 1
ATOM 590 N N . VAL A 1 73 ? -0.710 -8.692 -12.612 1.00 96.62 73 VAL A N 1
ATOM 591 C CA . VAL A 1 73 ? -0.573 -7.907 -13.840 1.00 96.62 73 VAL A CA 1
ATOM 592 C C . VAL A 1 73 ? -0.828 -6.441 -13.507 1.00 96.62 73 VAL A C 1
ATOM 594 O O . VAL A 1 73 ? -1.959 -6.052 -13.205 1.00 96.62 73 VAL A O 1
ATOM 597 N N . VAL A 1 74 ? 0.214 -5.617 -13.579 1.00 94.94 74 VAL A N 1
ATOM 598 C CA . VAL A 1 74 ? 0.108 -4.170 -13.343 1.00 94.94 74 VAL A CA 1
ATOM 599 C C . VAL A 1 74 ? -0.834 -3.537 -14.364 1.00 94.94 74 VAL A C 1
ATOM 601 O O . VAL A 1 74 ? -0.812 -3.876 -15.549 1.00 94.94 74 VAL A O 1
ATOM 604 N N . GLY A 1 75 ? -1.662 -2.592 -13.918 1.00 95.19 75 GLY A N 1
ATOM 605 C CA . GLY A 1 75 ? -2.629 -1.911 -14.782 1.00 95.19 75 GLY A CA 1
ATOM 606 C C . GLY A 1 75 ? -3.918 -2.697 -15.038 1.00 95.19 75 GLY A C 1
ATOM 607 O O . GLY A 1 75 ? -4.759 -2.266 -15.829 1.00 95.19 75 GLY A O 1
ATOM 608 N N . ASN A 1 76 ? -4.100 -3.859 -14.404 1.00 97.00 76 ASN A N 1
ATOM 609 C CA . ASN A 1 76 ? -5.275 -4.690 -14.624 1.00 97.00 76 ASN A CA 1
ATOM 610 C C . ASN A 1 76 ? -6.492 -4.201 -13.817 1.00 97.00 76 ASN A C 1
ATOM 612 O O . ASN A 1 76 ? -6.599 -4.419 -12.610 1.00 97.00 76 ASN A O 1
ATOM 616 N N . ARG A 1 77 ? -7.470 -3.596 -14.504 1.00 97.62 77 ARG A N 1
ATOM 617 C CA . ARG A 1 77 ? -8.721 -3.107 -13.892 1.00 97.62 77 ARG A CA 1
ATOM 618 C C . ARG A 1 77 ? -9.577 -4.203 -13.261 1.00 97.62 77 ARG A C 1
ATOM 620 O O . ARG A 1 77 ? -10.256 -3.929 -12.277 1.00 97.62 77 ARG A O 1
ATOM 627 N N . TRP A 1 78 ? -9.544 -5.425 -13.793 1.00 98.12 78 TRP A N 1
ATOM 628 C CA . TRP A 1 78 ? -10.256 -6.546 -13.175 1.00 98.12 78 TRP A CA 1
ATOM 629 C C . TRP A 1 78 ? -9.664 -6.871 -11.799 1.00 98.12 78 TRP A C 1
ATOM 631 O O . TRP A 1 78 ? -10.407 -7.088 -10.847 1.00 98.12 78 TRP A O 1
ATOM 641 N N . ALA A 1 79 ? -8.333 -6.820 -11.670 1.00 98.31 79 ALA A N 1
ATOM 642 C CA . ALA A 1 79 ? -7.665 -7.057 -10.394 1.00 98.31 79 ALA A CA 1
ATOM 643 C C . ALA A 1 79 ? -8.040 -5.995 -9.350 1.00 98.31 79 ALA A C 1
ATOM 645 O O . ALA A 1 79 ? -8.250 -6.328 -8.187 1.00 98.31 79 ALA A O 1
ATOM 646 N N . LEU A 1 80 ? -8.179 -4.731 -9.768 1.00 98.50 80 LEU A N 1
ATOM 647 C CA . LEU A 1 80 ? -8.664 -3.652 -8.905 1.00 98.50 80 LEU A CA 1
ATOM 648 C C . LEU A 1 80 ? -10.082 -3.915 -8.387 1.00 98.50 80 LEU A C 1
ATOM 650 O O . LEU A 1 80 ? -10.321 -3.797 -7.188 1.00 98.50 80 LEU A O 1
ATOM 654 N N . GLN A 1 81 ? -11.009 -4.275 -9.277 1.00 98.38 81 GLN A N 1
ATOM 655 C CA . GLN A 1 81 ? -12.397 -4.569 -8.905 1.00 98.38 81 GLN A CA 1
ATOM 656 C C . GLN A 1 81 ? -12.463 -5.741 -7.925 1.00 98.38 81 GLN A C 1
ATOM 658 O O . GLN A 1 81 ? -13.043 -5.605 -6.853 1.00 98.38 81 GLN A O 1
ATOM 663 N N . MET A 1 82 ? -11.768 -6.836 -8.239 1.00 98.50 82 MET A N 1
ATOM 664 C CA . MET A 1 82 ? -11.680 -8.007 -7.369 1.00 98.50 82 MET A CA 1
ATOM 665 C C . MET A 1 82 ? -11.078 -7.662 -5.999 1.00 98.50 82 MET A C 1
ATOM 667 O O . MET A 1 82 ? -11.583 -8.095 -4.967 1.00 98.50 82 MET A O 1
ATOM 671 N N . ALA A 1 83 ? -10.027 -6.835 -5.956 1.00 98.44 83 ALA A N 1
ATOM 672 C CA . ALA A 1 83 ? -9.445 -6.376 -4.698 1.00 98.44 83 ALA A CA 1
ATOM 673 C C . ALA A 1 83 ? -10.446 -5.561 -3.865 1.00 98.44 83 ALA A C 1
ATOM 675 O O . ALA A 1 83 ? -10.558 -5.786 -2.661 1.00 98.44 83 ALA A O 1
ATOM 676 N N . MET A 1 84 ? -11.185 -4.633 -4.483 1.00 98.44 84 MET A N 1
ATOM 677 C CA . MET A 1 84 ? -12.217 -3.846 -3.798 1.00 98.44 84 MET A CA 1
ATOM 678 C C . MET A 1 84 ? -13.371 -4.721 -3.287 1.00 98.44 84 MET A C 1
ATOM 680 O O . MET A 1 84 ? -13.812 -4.532 -2.158 1.00 98.44 84 MET A O 1
ATOM 684 N N . GLU A 1 85 ? -13.819 -5.702 -4.072 1.00 98.12 85 GLU A N 1
ATOM 685 C CA . GLU A 1 85 ? -14.837 -6.677 -3.656 1.00 98.12 85 GLU A CA 1
ATOM 686 C C . GLU A 1 85 ?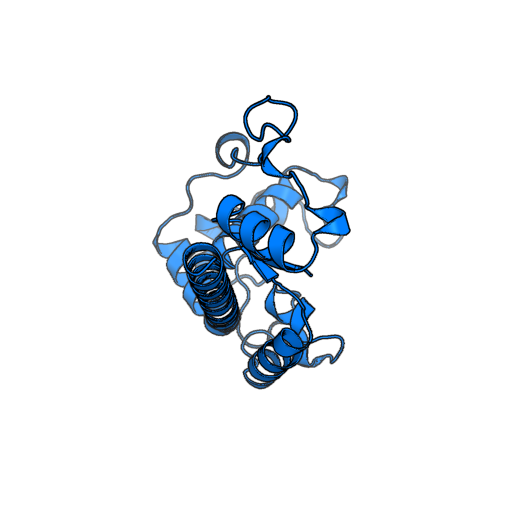 -14.352 -7.514 -2.466 1.00 98.12 85 GLU A C 1
ATOM 688 O O . GLU A 1 85 ? -15.046 -7.639 -1.457 1.00 98.12 85 GLU A O 1
ATOM 693 N N . ASN A 1 86 ? -13.121 -8.025 -2.524 1.00 98.06 86 ASN A N 1
ATOM 694 C CA . ASN A 1 86 ? -12.545 -8.817 -1.441 1.00 98.06 86 ASN A CA 1
ATOM 695 C C . ASN A 1 86 ? -12.366 -8.012 -0.154 1.00 98.06 86 ASN A C 1
ATOM 697 O O . ASN A 1 86 ? -12.503 -8.573 0.936 1.00 98.06 86 ASN A O 1
ATOM 701 N N . VAL A 1 87 ? -12.092 -6.708 -0.257 1.00 97.56 87 VAL A N 1
ATOM 702 C CA . VAL A 1 87 ? -11.992 -5.803 0.894 1.00 97.56 87 VAL A CA 1
ATOM 703 C C . VAL A 1 87 ? -13.282 -5.803 1.721 1.00 97.56 87 VAL A C 1
ATOM 705 O O . VAL A 1 87 ? -13.208 -5.671 2.944 1.00 97.56 87 VAL A O 1
ATOM 708 N N . GLU A 1 88 ? -14.459 -6.037 1.138 1.00 94.75 88 GLU A N 1
ATOM 709 C CA . GLU A 1 88 ? -15.727 -6.138 1.882 1.00 94.75 88 GLU A CA 1
ATOM 710 C C . GLU A 1 88 ? -15.744 -7.289 2.900 1.00 94.75 88 GLU A C 1
ATOM 712 O O . GLU A 1 88 ? -16.378 -7.172 3.947 1.00 94.75 88 GLU A O 1
ATOM 717 N N . ASN A 1 89 ? -14.936 -8.331 2.690 1.00 95.88 89 ASN A N 1
ATOM 718 C CA . ASN A 1 89 ? -14.782 -9.441 3.635 1.00 95.88 89 ASN A CA 1
ATOM 719 C C . ASN A 1 89 ? -13.799 -9.142 4.785 1.00 95.88 89 ASN A C 1
ATOM 721 O O . ASN A 1 89 ? -13.660 -9.936 5.718 1.00 95.88 89 ASN A O 1
ATOM 725 N N . PHE A 1 90 ? -13.093 -8.007 4.756 1.00 96.75 90 PHE A N 1
ATOM 726 C CA . PHE A 1 90 ? -12.213 -7.594 5.848 1.00 96.75 90 PHE A CA 1
ATOM 727 C C . PHE A 1 90 ? -13.002 -6.829 6.908 1.00 96.75 90 PHE A C 1
ATOM 729 O O . PHE A 1 90 ? -13.685 -5.859 6.603 1.00 96.75 90 PHE A O 1
ATOM 736 N N . ILE A 1 91 ? -12.817 -7.192 8.181 1.00 95.38 91 ILE A N 1
ATOM 737 C CA . ILE A 1 91 ? -13.413 -6.473 9.325 1.00 95.38 91 ILE A CA 1
ATOM 738 C C . ILE A 1 91 ? -13.012 -4.986 9.310 1.00 95.38 91 ILE A C 1
ATOM 740 O O . ILE A 1 91 ? -13.849 -4.085 9.342 1.00 95.38 91 ILE A O 1
ATOM 744 N N . ALA A 1 92 ? -11.708 -4.730 9.228 1.00 95.62 92 ALA A N 1
ATOM 745 C CA . ALA A 1 92 ? -11.139 -3.397 9.127 1.00 95.62 92 ALA A CA 1
ATOM 746 C C . ALA A 1 92 ? -9.767 -3.463 8.447 1.00 95.62 92 ALA A C 1
ATOM 748 O O . ALA A 1 92 ? -9.037 -4.457 8.580 1.00 95.62 92 ALA A O 1
ATOM 749 N N . ILE A 1 93 ? -9.425 -2.394 7.732 1.00 98.12 93 ILE A N 1
ATOM 750 C CA . ILE A 1 93 ? -8.121 -2.193 7.100 1.00 98.12 93 ILE A CA 1
ATOM 751 C C . ILE A 1 93 ? -7.659 -0.782 7.458 1.00 98.12 93 ILE A C 1
ATOM 753 O O . ILE A 1 93 ? -8.398 0.177 7.252 1.00 98.12 93 ILE A O 1
ATOM 757 N N . GLY A 1 94 ? -6.462 -0.674 8.025 1.00 97.50 94 GLY A N 1
ATOM 758 C CA . GLY A 1 94 ? -5.867 0.596 8.437 1.00 97.50 94 GLY A CA 1
ATOM 759 C C . GLY A 1 94 ? -4.859 1.130 7.425 1.00 97.50 94 GLY A C 1
ATOM 760 O O . GLY A 1 94 ? -4.460 0.420 6.502 1.00 97.50 94 GLY A O 1
ATOM 761 N N . ILE A 1 95 ? -4.422 2.372 7.626 1.00 97.06 95 ILE A N 1
ATOM 762 C CA . ILE A 1 95 ? -3.389 3.031 6.820 1.00 97.06 95 ILE A CA 1
ATOM 763 C C . ILE A 1 95 ? -2.187 3.410 7.694 1.00 97.06 95 ILE A C 1
ATOM 765 O O . ILE A 1 95 ? -2.342 3.862 8.830 1.00 97.06 95 ILE A O 1
ATOM 769 N N . ALA A 1 96 ? -0.977 3.223 7.176 1.00 92.75 96 ALA A N 1
ATOM 770 C CA . ALA A 1 96 ? 0.265 3.487 7.901 1.00 92.75 96 ALA A CA 1
ATOM 771 C C . ALA A 1 96 ? 0.515 4.989 8.135 1.00 92.75 96 ALA A C 1
ATOM 773 O O . ALA A 1 96 ? 1.224 5.361 9.067 1.00 92.75 96 ALA A O 1
ATOM 774 N N . GLU A 1 97 ? -0.076 5.847 7.308 1.00 92.25 97 GLU A N 1
ATOM 775 C CA . GLU A 1 97 ? -0.018 7.307 7.403 1.00 92.25 97 GLU A CA 1
ATOM 776 C C . GLU A 1 97 ? -0.791 7.849 8.614 1.00 92.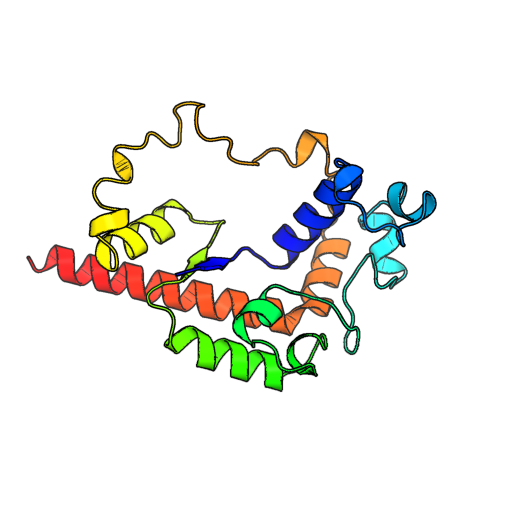25 97 GLU A C 1
ATOM 778 O O . GLU A 1 97 ? -0.465 8.919 9.120 1.00 92.25 97 GLU A O 1
ATOM 783 N N . ASP A 1 98 ? -1.803 7.113 9.082 1.00 93.06 98 ASP A N 1
ATOM 784 C CA . ASP A 1 98 ? -2.658 7.479 10.212 1.00 93.06 98 ASP A CA 1
ATOM 785 C C . ASP A 1 98 ? -2.940 6.245 11.086 1.00 93.06 98 ASP A C 1
ATOM 787 O O . ASP A 1 98 ? -4.047 5.692 11.158 1.00 93.06 98 ASP A O 1
ATOM 791 N N . ILE A 1 99 ? -1.875 5.784 11.746 1.00 91.31 99 ILE A N 1
ATOM 792 C CA . ILE A 1 99 ? -1.934 4.695 12.726 1.00 91.31 99 ILE A CA 1
ATOM 793 C C . ILE A 1 99 ? -2.930 5.002 13.858 1.00 91.31 99 ILE A C 1
ATOM 795 O O . ILE A 1 99 ? -3.692 4.097 14.197 1.00 91.31 99 ILE A O 1
ATOM 799 N N . PRO A 1 100 ? -2.998 6.219 14.442 1.00 91.25 100 PRO A N 1
ATOM 800 C CA . PRO A 1 100 ? -3.972 6.517 15.493 1.00 91.25 100 PRO A CA 1
ATOM 801 C C . PRO A 1 100 ? -5.426 6.261 15.080 1.00 91.25 100 PRO A C 1
ATOM 803 O O . PRO A 1 100 ? -6.155 5.619 15.841 1.00 91.25 100 PRO A O 1
ATOM 806 N N . THR A 1 101 ? -5.842 6.700 13.885 1.00 94.12 101 THR A N 1
ATOM 807 C CA . THR A 1 101 ? -7.192 6.424 13.363 1.00 94.12 101 THR A CA 1
ATOM 808 C C . THR A 1 101 ? -7.386 4.935 13.079 1.00 94.12 101 THR A C 1
ATOM 810 O O . THR A 1 101 ? -8.434 4.375 13.403 1.00 94.12 101 THR A O 1
ATOM 813 N N . SER A 1 102 ? -6.369 4.269 12.528 1.00 95.75 102 SER A N 1
ATOM 814 C CA . SER A 1 102 ? -6.405 2.825 12.263 1.00 95.75 102 SER A CA 1
ATOM 815 C C . SER A 1 102 ? 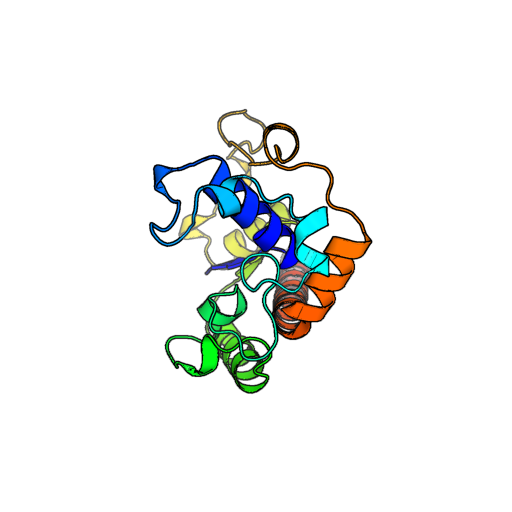-6.621 2.014 13.544 1.00 95.75 102 SER A C 1
ATOM 817 O O . SER A 1 102 ? -7.529 1.188 13.606 1.00 95.75 102 SER A O 1
ATOM 819 N N . LEU A 1 103 ? -5.850 2.303 14.597 1.00 93.88 103 LEU A N 1
ATOM 820 C CA . LEU A 1 103 ? -5.974 1.646 15.899 1.00 93.88 103 LEU A CA 1
ATOM 821 C C . LEU A 1 103 ? -7.303 1.966 16.586 1.00 93.88 103 LEU A C 1
ATOM 823 O O . LEU A 1 103 ? -7.883 1.079 17.198 1.00 93.88 103 LEU A O 1
ATOM 827 N N . PHE A 1 104 ? -7.829 3.185 16.440 1.00 94.12 104 PHE A N 1
ATOM 828 C CA . PHE A 1 104 ? -9.159 3.536 16.947 1.00 94.12 104 PHE A CA 1
ATOM 829 C C . PHE A 1 104 ? -10.268 2.678 16.317 1.00 94.12 104 PHE A C 1
ATOM 831 O O . PHE A 1 104 ? -11.168 2.207 17.015 1.00 94.12 104 PHE A O 1
ATOM 838 N N . VAL A 1 105 ? -10.207 2.457 15.001 1.00 96.38 105 VAL A N 1
ATOM 839 C CA . VAL A 1 105 ? -11.166 1.593 14.296 1.00 96.38 105 VAL A CA 1
ATOM 840 C C . VAL A 1 105 ? -10.970 0.126 14.689 1.00 96.38 105 VAL A C 1
ATOM 842 O O . VAL A 1 105 ? -11.952 -0.583 14.910 1.00 96.38 105 VAL A O 1
ATOM 845 N N . PHE A 1 106 ? -9.723 -0.331 14.826 1.00 96.38 106 PHE A N 1
ATOM 846 C CA . PHE A 1 106 ? -9.423 -1.699 15.258 1.00 96.38 106 PHE A CA 1
ATOM 847 C C . PHE A 1 106 ? -9.873 -1.975 16.694 1.00 96.38 106 PHE A C 1
ATOM 849 O O . PHE A 1 106 ? -10.468 -3.018 16.929 1.00 96.38 106 PHE A O 1
ATOM 856 N N . GLU A 1 107 ? -9.675 -1.044 17.629 1.00 94.81 107 GLU A N 1
ATOM 857 C CA . GLU A 1 107 ? -10.163 -1.146 19.013 1.00 94.81 107 GLU A CA 1
ATOM 858 C C . GLU A 1 107 ? -11.676 -1.363 19.067 1.00 94.81 107 GLU A C 1
ATOM 860 O O . GLU A 1 107 ? -12.154 -2.180 19.848 1.00 94.81 107 GLU A O 1
ATOM 865 N N . TYR A 1 108 ? -12.437 -0.680 18.210 1.00 95.00 108 TYR A N 1
ATOM 866 C CA . TYR A 1 108 ? -13.888 -0.831 18.186 1.00 95.00 108 TYR A CA 1
ATOM 867 C C . TYR A 1 108 ? -14.343 -2.192 17.642 1.00 95.00 108 TYR A C 1
ATOM 869 O O . TYR A 1 108 ? -15.218 -2.824 18.228 1.00 95.00 108 TYR A O 1
ATOM 877 N N . TYR A 1 109 ? -13.774 -2.647 16.521 1.00 95.69 109 TYR A N 1
ATOM 878 C CA . TYR A 1 109 ? -14.208 -3.894 15.879 1.00 95.69 109 TYR A CA 1
ATOM 879 C C . TYR A 1 109 ? -13.549 -5.157 16.449 1.00 95.69 109 TYR A C 1
ATOM 881 O O . TYR A 1 109 ? -14.076 -6.253 16.277 1.00 95.69 109 TYR A O 1
ATOM 889 N N . LEU A 1 110 ? -12.386 -5.025 17.086 1.00 94.62 110 LEU A N 1
ATOM 890 C CA . LEU A 1 110 ? -11.564 -6.120 17.603 1.00 94.62 110 LEU A CA 1
ATOM 891 C C . LEU A 1 110 ? -11.083 -5.814 19.040 1.00 94.62 110 LEU A C 1
ATOM 893 O O . LEU A 1 110 ? -9.876 -5.852 19.303 1.00 94.62 110 LEU A O 1
ATOM 897 N N . PRO A 1 111 ? -11.994 -5.526 19.990 1.00 93.69 111 PRO A N 1
ATOM 898 C CA . PRO A 1 111 ? -11.629 -5.051 21.326 1.00 93.69 111 PRO A CA 1
ATOM 899 C C . PRO A 1 111 ? -10.750 -6.047 22.085 1.00 93.69 111 PRO A C 1
ATOM 901 O O . PRO A 1 111 ? -9.772 -5.641 22.691 1.00 93.69 111 PRO A O 1
ATOM 904 N N . THR A 1 112 ? -10.983 -7.356 21.954 1.00 93.94 112 THR A N 1
ATOM 905 C CA . THR A 1 112 ? -10.161 -8.390 22.613 1.00 93.94 112 THR A CA 1
ATOM 906 C C . THR A 1 112 ? -8.661 -8.268 22.316 1.00 93.94 112 THR A C 1
ATOM 908 O O . THR A 1 112 ? -7.844 -8.686 23.128 1.00 93.94 112 THR A O 1
ATOM 911 N N . PHE A 1 113 ? -8.289 -7.707 21.161 1.00 90.94 113 PHE A N 1
ATOM 912 C CA . PHE A 1 113 ? -6.892 -7.558 20.749 1.00 90.94 113 PHE A CA 1
ATOM 913 C C . PHE A 1 113 ? -6.345 -6.139 20.936 1.00 90.94 113 PHE A C 1
ATOM 915 O O . PHE A 1 113 ? -5.142 -5.977 21.121 1.00 90.94 113 PHE A O 1
ATOM 922 N N . PHE A 1 114 ? -7.201 -5.118 20.839 1.00 91.50 114 PHE A N 1
ATOM 923 C CA . PHE A 1 114 ? -6.788 -3.710 20.752 1.00 91.50 114 PHE A CA 1
ATOM 924 C C . PHE A 1 114 ? -7.343 -2.825 21.873 1.00 91.50 114 PHE A C 1
ATOM 926 O O . PHE A 1 114 ? -7.096 -1.617 21.869 1.00 91.50 114 PHE A O 1
ATOM 933 N N . GLU A 1 115 ? -8.079 -3.395 22.826 1.00 89.31 115 GLU A N 1
ATOM 934 C CA . GLU A 1 115 ? -8.507 -2.687 24.027 1.00 89.31 115 GLU A CA 1
ATOM 935 C C . GLU A 1 115 ? -7.292 -2.068 24.726 1.00 89.31 115 GLU A C 1
ATOM 937 O O . GLU A 1 115 ? -6.249 -2.700 24.901 1.00 89.31 115 GLU A O 1
ATOM 942 N N . ASN A 1 116 ? -7.423 -0.795 25.101 1.00 83.88 116 ASN A N 1
ATOM 943 C CA . ASN A 1 116 ? -6.366 -0.025 25.750 1.00 83.88 116 ASN A CA 1
ATOM 944 C C . ASN A 1 116 ? -5.093 0.144 24.903 1.00 83.88 116 ASN A C 1
ATOM 946 O O . ASN A 1 116 ? -4.023 0.387 25.464 1.00 83.88 116 ASN A O 1
ATOM 950 N N . TYR A 1 117 ? -5.175 0.128 23.564 1.00 83.25 117 TYR A N 1
ATOM 951 C CA . TYR A 1 117 ? -4.000 0.395 22.715 1.00 83.25 117 TYR A CA 1
ATOM 952 C C . TYR A 1 117 ? -3.298 1.720 23.064 1.00 83.25 117 TYR A C 1
ATOM 954 O O . TYR A 1 117 ? -2.093 1.854 22.884 1.00 83.25 117 TYR A O 1
ATOM 962 N N . LYS A 1 118 ? -4.035 2.703 23.599 1.00 79.19 118 LYS A N 1
ATOM 963 C CA . LYS A 1 118 ? -3.500 4.000 24.043 1.00 79.19 118 LYS A CA 1
ATOM 964 C C . LYS A 1 118 ? -2.590 3.910 25.270 1.00 79.19 118 LYS A C 1
ATOM 966 O O . LYS A 1 118 ? -1.802 4.824 25.492 1.00 79.19 118 LYS A O 1
ATOM 971 N N . ALA A 1 119 ? -2.689 2.839 26.059 1.00 78.56 119 ALA A N 1
ATOM 972 C CA . ALA A 1 119 ? -1.754 2.569 27.149 1.00 78.56 119 ALA A CA 1
ATOM 973 C C . ALA A 1 119 ? -0.358 2.212 26.612 1.00 78.56 119 ALA A C 1
ATOM 975 O O . ALA A 1 119 ? 0.646 2.424 27.294 1.00 78.56 119 ALA A O 1
ATOM 976 N N . VAL A 1 120 ? -0.276 1.727 25.366 1.00 72.62 120 VAL A N 1
ATOM 977 C CA . VAL A 1 120 ? 0.992 1.559 24.660 1.00 72.62 120 VAL A CA 1
ATOM 978 C C . VAL A 1 120 ? 1.488 2.940 24.244 1.00 72.62 120 VAL A C 1
ATOM 980 O O . VAL A 1 120 ? 1.003 3.553 23.294 1.00 72.62 120 VAL A O 1
ATOM 983 N N . ASN A 1 121 ? 2.476 3.449 24.975 1.00 65.25 121 ASN A N 1
ATOM 984 C CA . ASN A 1 121 ? 3.088 4.732 24.668 1.00 65.25 121 ASN A CA 1
ATOM 985 C C . ASN A 1 121 ? 3.890 4.632 23.357 1.00 65.25 121 ASN A C 1
ATOM 987 O O . ASN A 1 121 ? 5.054 4.219 23.355 1.00 65.25 121 ASN A O 1
ATOM 991 N N . LEU A 1 122 ? 3.263 5.051 22.250 1.00 62.22 122 LEU A N 1
ATOM 992 C CA . LEU A 1 122 ? 3.862 5.125 20.909 1.00 62.22 122 LEU A CA 1
ATOM 993 C C . LEU A 1 122 ? 5.147 5.974 20.879 1.00 62.22 122 LEU A C 1
ATOM 995 O O . LEU A 1 122 ? 5.995 5.777 20.013 1.00 62.22 122 LEU A O 1
ATOM 999 N N . SER A 1 123 ? 5.319 6.870 21.854 1.00 58.41 123 SER A N 1
ATOM 1000 C CA . SER A 1 123 ? 6.450 7.793 21.990 1.00 58.41 123 SER A CA 1
ATOM 1001 C C . SER A 1 123 ? 7.552 7.289 22.931 1.00 58.41 123 SER A C 1
ATOM 1003 O O . SER A 1 123 ? 8.566 7.962 23.094 1.00 58.41 123 SER A O 1
ATOM 1005 N N . SER A 1 124 ? 7.387 6.125 23.571 1.00 57.84 124 SER A N 1
ATOM 1006 C CA . SER A 1 124 ? 8.296 5.625 24.624 1.00 57.84 124 SER A CA 1
ATOM 1007 C C . SER A 1 124 ? 9.652 5.106 24.126 1.00 57.84 124 SER A C 1
ATOM 1009 O O . SER A 1 124 ? 10.401 4.507 24.893 1.00 57.84 124 SER A O 1
ATOM 1011 N N . GLY A 1 125 ? 9.977 5.273 22.841 1.00 55.44 125 GLY A N 1
ATOM 1012 C CA . GLY A 1 125 ? 11.229 4.795 22.239 1.00 55.44 125 GLY A CA 1
ATOM 1013 C C . GLY A 1 125 ? 11.331 3.270 22.066 1.00 55.44 125 GLY A C 1
ATOM 1014 O O . GLY A 1 125 ? 12.207 2.801 21.342 1.00 55.44 125 GLY A O 1
ATOM 1015 N N . THR A 1 126 ? 10.420 2.494 22.663 1.00 55.81 126 THR A N 1
ATOM 1016 C CA . THR A 1 126 ? 10.281 1.041 22.440 1.00 55.81 126 THR A CA 1
ATOM 1017 C C . THR A 1 126 ? 9.701 0.720 21.062 1.00 55.81 126 THR A C 1
ATOM 1019 O O . THR A 1 126 ? 10.014 -0.317 20.477 1.00 55.81 126 THR A O 1
ATOM 1022 N N . ILE A 1 127 ? 8.906 1.636 20.503 1.00 58.16 127 ILE A N 1
ATOM 1023 C CA . ILE A 1 127 ? 8.337 1.520 19.163 1.00 58.16 127 ILE A CA 1
ATOM 1024 C C . ILE A 1 127 ? 9.270 2.212 18.174 1.00 58.16 127 ILE A C 1
ATOM 1026 O O . ILE A 1 127 ? 9.364 3.438 18.106 1.00 58.16 127 ILE A O 1
ATOM 1030 N N . LYS A 1 128 ? 9.960 1.400 17.371 1.00 59.00 128 LYS A N 1
ATOM 1031 C CA . LYS A 1 128 ? 10.727 1.877 16.221 1.00 59.00 128 LYS A CA 1
ATOM 1032 C C . LYS A 1 128 ? 9.761 2.187 15.084 1.00 59.00 128 LYS A C 1
ATOM 1034 O O . LYS A 1 128 ? 9.503 1.346 14.227 1.00 59.00 128 LYS A O 1
ATOM 1039 N N . LEU A 1 129 ? 9.225 3.403 15.061 1.00 59.41 129 LEU A N 1
ATOM 1040 C CA . LEU A 1 129 ? 8.633 3.920 13.834 1.00 59.41 129 LEU A CA 1
ATOM 1041 C C . LEU A 1 129 ? 9.785 4.084 12.836 1.00 59.41 129 LEU A C 1
ATOM 1043 O O . LEU A 1 129 ? 10.743 4.808 13.114 1.00 59.41 129 LEU A O 1
ATOM 1047 N N . ASN A 1 130 ? 9.717 3.407 11.686 1.00 57.91 130 ASN A N 1
ATOM 1048 C CA . ASN A 1 130 ? 10.673 3.564 10.583 1.00 57.91 130 ASN A CA 1
ATOM 1049 C C . ASN A 1 130 ? 10.495 4.943 9.907 1.00 57.91 130 ASN A C 1
ATOM 1051 O O . ASN A 1 130 ? 10.298 5.054 8.704 1.00 57.91 130 ASN A O 1
ATOM 1055 N N . GLN A 1 131 ? 10.564 6.017 10.694 1.00 50.44 131 GLN A N 1
ATOM 1056 C CA . GLN A 1 131 ? 10.530 7.421 10.282 1.00 50.44 131 GLN A CA 1
ATOM 1057 C C . GLN A 1 131 ? 11.897 7.911 9.789 1.00 50.44 131 GLN A C 1
ATOM 1059 O O . GLN A 1 131 ? 12.136 9.112 9.703 1.00 50.44 131 GLN A O 1
ATOM 1064 N N . ARG A 1 132 ? 12.819 7.002 9.452 1.00 49.38 132 ARG A N 1
ATOM 1065 C CA . ARG A 1 132 ? 14.155 7.364 8.965 1.00 49.38 132 ARG A CA 1
ATOM 1066 C C . ARG A 1 132 ? 14.368 6.995 7.494 1.00 49.38 132 ARG A C 1
ATOM 1068 O O . ARG A 1 132 ? 15.225 6.161 7.216 1.00 49.38 132 ARG A O 1
ATOM 1075 N N . PRO A 1 133 ? 13.678 7.647 6.538 1.00 49.72 133 PRO A N 1
ATOM 1076 C CA . PRO A 1 133 ? 14.164 7.694 5.163 1.00 49.72 133 PRO A CA 1
ATOM 1077 C C . PRO A 1 133 ? 15.576 8.295 5.108 1.00 49.72 133 PRO A C 1
ATOM 1079 O O . PRO A 1 133 ? 16.432 7.769 4.420 1.00 49.72 133 PRO A O 1
ATOM 1082 N N . GLY A 1 134 ? 15.870 9.332 5.902 1.00 46.91 134 GLY A N 1
ATOM 1083 C CA . GLY A 1 134 ? 17.088 10.139 5.745 1.00 46.91 134 GLY A CA 1
ATOM 1084 C C . GLY A 1 134 ? 18.440 9.439 5.948 1.00 46.91 134 GLY A C 1
ATOM 1085 O O . GLY A 1 134 ? 19.446 10.001 5.535 1.00 46.91 134 GLY A O 1
ATOM 1086 N N . LEU A 1 135 ? 18.500 8.240 6.547 1.00 49.28 135 LEU A N 1
ATOM 1087 C CA . LEU A 1 135 ? 19.763 7.483 6.613 1.00 49.28 135 LEU A CA 1
ATOM 1088 C C . LEU A 1 135 ? 20.018 6.610 5.369 1.00 49.28 135 LEU A C 1
ATOM 1090 O O . LEU A 1 135 ? 21.161 6.221 5.152 1.00 49.28 135 LEU A O 1
ATOM 1094 N N . TYR A 1 136 ? 18.986 6.290 4.574 1.00 53.84 136 TYR A N 1
ATOM 1095 C CA . TYR A 1 136 ? 19.076 5.268 3.514 1.00 53.84 136 TYR A CA 1
ATOM 1096 C C . TYR A 1 136 ? 18.338 5.601 2.207 1.00 53.84 136 TYR A C 1
ATOM 1098 O O . TYR A 1 136 ? 18.571 4.933 1.204 1.00 53.84 136 TYR A O 1
ATOM 1106 N N . ALA A 1 137 ? 17.467 6.609 2.194 1.00 61.78 137 ALA A N 1
ATOM 1107 C CA . ALA A 1 137 ? 16.680 7.037 1.046 1.00 61.78 137 ALA A CA 1
ATOM 1108 C C . ALA A 1 137 ? 16.974 8.522 0.753 1.00 61.78 137 ALA A C 1
ATOM 1110 O O . ALA A 1 137 ? 16.578 9.383 1.549 1.00 61.78 137 ALA A O 1
ATOM 1111 N N . PRO A 1 138 ? 17.671 8.852 -0.350 1.00 69.75 138 PRO A N 1
ATOM 1112 C CA . PRO A 1 138 ? 17.816 10.226 -0.809 1.00 69.75 138 PRO A CA 1
ATOM 1113 C C . PRO A 1 138 ? 16.451 10.878 -1.059 1.00 69.75 138 PRO A C 1
ATOM 1115 O O . PRO A 1 138 ? 15.423 10.211 -1.214 1.00 69.75 138 PRO A O 1
ATOM 1118 N N . SER A 1 139 ? 16.444 12.211 -1.103 1.00 82.88 139 SER A N 1
ATOM 1119 C CA . SER A 1 139 ? 15.246 12.978 -1.447 1.00 82.88 139 SER A CA 1
ATOM 1120 C C . SER A 1 139 ? 14.727 12.551 -2.824 1.00 82.88 139 SER A C 1
ATOM 1122 O O . SER A 1 139 ? 15.427 12.684 -3.828 1.00 82.88 139 SER A O 1
ATOM 1124 N N . ILE A 1 140 ? 13.503 12.021 -2.878 1.00 90.50 140 ILE A N 1
ATOM 1125 C CA . ILE A 1 140 ? 12.871 11.611 -4.136 1.00 90.50 140 ILE A CA 1
ATOM 1126 C C . ILE A 1 140 ? 12.205 12.814 -4.796 1.00 90.50 140 ILE A C 1
ATOM 1128 O O . ILE A 1 140 ? 11.355 13.471 -4.189 1.00 90.50 140 ILE A O 1
ATOM 1132 N N . SER A 1 141 ? 12.572 13.062 -6.054 1.00 92.94 141 SER A N 1
ATOM 1133 C CA . SER A 1 141 ? 12.096 14.194 -6.842 1.00 92.94 141 SER A CA 1
ATOM 1134 C C . SER A 1 141 ? 10.586 14.127 -7.098 1.00 92.94 141 SER A C 1
ATOM 1136 O O . SER A 1 141 ? 9.992 13.049 -7.211 1.00 92.94 141 SER A O 1
ATOM 1138 N N . ASN A 1 142 ? 9.953 15.293 -7.251 1.00 93.62 142 ASN A N 1
ATOM 1139 C CA . ASN A 1 142 ? 8.530 15.372 -7.596 1.00 93.62 142 ASN A CA 1
ATOM 1140 C C . ASN A 1 142 ? 8.226 14.698 -8.941 1.00 93.62 142 ASN A C 1
ATOM 1142 O O . ASN A 1 142 ? 7.181 14.068 -9.080 1.00 93.62 142 ASN A O 1
ATOM 1146 N N . THR A 1 143 ? 9.153 14.771 -9.900 1.00 94.25 143 THR A N 1
ATOM 1147 C CA . THR A 1 143 ? 9.036 14.105 -11.203 1.00 94.25 143 THR A CA 1
ATOM 1148 C C . THR A 1 143 ? 8.989 12.588 -11.044 1.00 94.25 143 THR A C 1
ATOM 1150 O O . THR A 1 143 ? 8.072 11.947 -11.549 1.00 94.25 143 THR A O 1
ATOM 1153 N N . THR A 1 144 ? 9.915 12.017 -10.268 1.00 94.62 144 THR A N 1
ATOM 1154 C CA . THR A 1 144 ? 9.943 10.581 -9.944 1.00 94.62 144 THR A CA 1
ATOM 1155 C C . THR A 1 144 ? 8.632 10.138 -9.301 1.00 94.62 144 THR A C 1
ATOM 1157 O O . THR A 1 144 ? 8.025 9.153 -9.714 1.00 94.62 144 THR A O 1
ATOM 1160 N N . ARG A 1 145 ? 8.143 10.906 -8.319 1.00 95.38 145 ARG A N 1
ATOM 1161 C CA . ARG A 1 145 ? 6.871 10.629 -7.634 1.00 95.38 145 ARG A CA 1
ATOM 1162 C C . ARG A 1 145 ? 5.686 10.676 -8.589 1.00 95.38 145 ARG A C 1
ATOM 1164 O O . ARG A 1 145 ? 4.810 9.823 -8.494 1.00 95.38 145 ARG A O 1
ATOM 1171 N N . ALA A 1 146 ? 5.652 11.647 -9.498 1.00 95.94 146 ALA A N 1
ATOM 1172 C CA . ALA A 1 146 ? 4.589 11.776 -10.489 1.00 95.94 146 ALA A CA 1
ATOM 1173 C C . ALA A 1 146 ? 4.575 10.593 -11.469 1.00 95.94 146 ALA A C 1
ATOM 1175 O O . ALA A 1 146 ? 3.505 10.050 -11.743 1.00 95.94 146 ALA A O 1
ATOM 1176 N N . ILE A 1 147 ? 5.750 10.152 -11.935 1.00 95.69 147 ILE A N 1
ATOM 1177 C CA . ILE A 1 147 ? 5.876 8.969 -12.796 1.00 95.69 147 ILE A CA 1
ATOM 1178 C C . ILE A 1 147 ? 5.351 7.729 -12.065 1.00 95.69 147 ILE A C 1
ATOM 1180 O O . ILE A 1 147 ? 4.461 7.058 -12.582 1.00 95.69 147 ILE A O 1
ATOM 1184 N N . LEU A 1 148 ? 5.811 7.483 -10.834 1.00 95.44 148 LEU A N 1
ATOM 1185 C CA . LEU A 1 148 ? 5.361 6.348 -10.023 1.00 95.44 148 LEU A CA 1
ATOM 1186 C C . LEU A 1 148 ? 3.852 6.388 -9.728 1.00 95.44 148 LEU A C 1
ATOM 1188 O O . LEU A 1 148 ? 3.184 5.359 -9.789 1.00 95.44 148 LEU A O 1
ATOM 1192 N N . ARG A 1 149 ? 3.279 7.568 -9.444 1.00 96.00 149 ARG A N 1
ATOM 1193 C CA . ARG A 1 149 ? 1.821 7.713 -9.268 1.00 96.00 149 ARG A CA 1
ATOM 1194 C C . ARG A 1 149 ? 1.052 7.361 -10.538 1.00 96.00 149 ARG A C 1
ATOM 1196 O O . ARG A 1 149 ? 0.006 6.730 -10.447 1.00 96.00 149 ARG A O 1
ATOM 1203 N N . SER A 1 150 ? 1.557 7.772 -11.700 1.00 95.50 150 SER A N 1
ATOM 1204 C CA . SER A 1 150 ? 0.946 7.454 -12.993 1.00 95.50 150 SER A CA 1
ATOM 1205 C C . SER A 1 150 ? 1.026 5.957 -13.302 1.00 95.50 150 SER A C 1
ATOM 1207 O O . SER A 1 150 ? 0.050 5.354 -13.749 1.00 95.50 150 SER A O 1
ATOM 1209 N N . SER A 1 151 ? 2.177 5.343 -13.025 1.00 93.81 151 SER A N 1
ATOM 1210 C CA . SER A 1 151 ? 2.448 3.948 -13.362 1.00 93.81 151 SER A CA 1
ATOM 1211 C C . SER A 1 151 ? 1.698 2.956 -12.460 1.00 93.81 151 SER A C 1
ATOM 1213 O O . SER A 1 151 ? 1.290 1.894 -12.922 1.00 93.81 151 SER A O 1
ATOM 1215 N N . MET A 1 152 ? 1.438 3.333 -11.204 1.00 95.00 152 MET A N 1
ATOM 1216 C CA . MET A 1 152 ? 0.701 2.539 -10.209 1.00 95.00 152 MET A CA 1
ATOM 1217 C C . MET A 1 152 ? -0.722 3.064 -9.959 1.00 95.00 152 MET A C 1
ATOM 1219 O O . MET A 1 152 ? -1.244 2.940 -8.852 1.00 95.00 152 MET A O 1
ATOM 1223 N N . LYS A 1 153 ? -1.358 3.694 -10.952 1.00 97.00 153 LYS A N 1
ATOM 1224 C CA . LYS A 1 153 ? -2.649 4.382 -10.773 1.00 97.00 153 LYS A CA 1
ATOM 1225 C C . LYS A 1 153 ? -3.759 3.488 -10.191 1.00 97.00 153 LYS A C 1
ATOM 1227 O O . LYS A 1 153 ? -4.539 3.972 -9.378 1.00 97.00 153 LYS A O 1
ATOM 1232 N N . GLU A 1 154 ? -3.819 2.200 -10.541 1.00 97.81 154 GLU A N 1
ATOM 1233 C CA . GLU A 1 154 ? -4.793 1.257 -9.972 1.00 97.81 1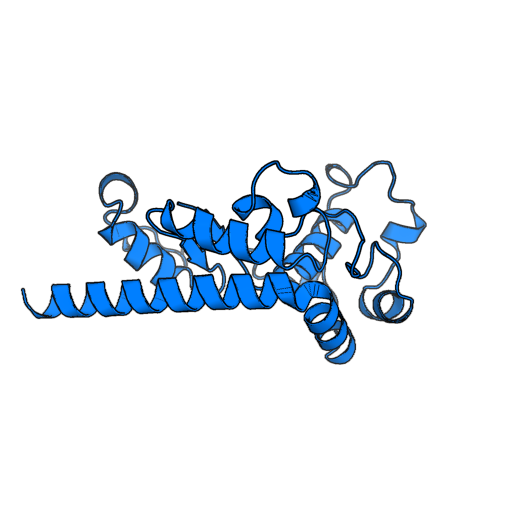54 GLU A CA 1
ATOM 1234 C C . GLU A 1 154 ? -4.546 1.001 -8.480 1.00 97.81 154 GLU A C 1
ATOM 1236 O O . GLU A 1 154 ? -5.489 1.011 -7.693 1.00 97.81 154 GLU A O 1
ATOM 1241 N N . ASP A 1 155 ? -3.289 0.829 -8.065 1.00 97.81 155 ASP A N 1
ATOM 1242 C CA . ASP A 1 155 ? -2.932 0.705 -6.649 1.00 97.81 155 ASP A CA 1
ATOM 1243 C C . ASP A 1 155 ? -3.237 1.991 -5.872 1.00 97.81 155 ASP A C 1
ATOM 1245 O O . ASP A 1 155 ? -3.627 1.927 -4.705 1.00 97.81 155 ASP A O 1
ATOM 1249 N N . ILE A 1 156 ? -3.081 3.157 -6.508 1.00 98.25 156 ILE A N 1
ATOM 1250 C CA . ILE A 1 156 ? -3.442 4.456 -5.923 1.00 98.25 156 ILE A CA 1
ATOM 1251 C C . ILE A 1 156 ? -4.955 4.545 -5.716 1.00 98.25 156 ILE A C 1
ATOM 1253 O O . ILE A 1 156 ? -5.396 4.862 -4.613 1.00 98.25 156 ILE A O 1
ATOM 1257 N N . GLU A 1 157 ? -5.751 4.193 -6.728 1.00 98.62 157 GLU A N 1
ATOM 1258 C CA . GLU A 1 157 ? -7.215 4.156 -6.629 1.00 98.62 157 GLU A CA 1
ATOM 1259 C C . GLU A 1 157 ? -7.683 3.178 -5.542 1.00 98.62 157 GLU A C 1
ATOM 1261 O O . GLU A 1 157 ? -8.571 3.495 -4.748 1.00 98.62 157 GLU A O 1
ATOM 1266 N N . PHE A 1 158 ? -7.040 2.012 -5.447 1.00 98.56 158 PHE A N 1
ATOM 1267 C CA . PHE A 1 158 ? -7.300 1.035 -4.394 1.00 98.56 158 PHE A CA 1
ATOM 1268 C C . PHE A 1 158 ? -6.977 1.570 -2.992 1.00 98.56 158 PHE A C 1
ATOM 1270 O O . PHE A 1 158 ? -7.778 1.430 -2.064 1.00 98.56 158 PHE A O 1
ATOM 1277 N N . TYR A 1 159 ? -5.816 2.210 -2.828 1.00 98.56 159 TYR A N 1
ATOM 1278 C CA . TYR A 1 159 ? -5.428 2.837 -1.568 1.00 98.56 159 TYR A CA 1
ATOM 1279 C C . TYR A 1 159 ? -6.416 3.935 -1.158 1.00 98.56 159 TYR A C 1
ATOM 1281 O O . TYR A 1 159 ? -6.849 3.969 -0.005 1.00 98.56 159 TYR A O 1
ATOM 1289 N N . ASP A 1 160 ? -6.834 4.789 -2.094 1.00 98.56 160 ASP A N 1
ATOM 1290 C CA . ASP A 1 160 ? -7.807 5.848 -1.824 1.00 98.56 160 ASP A CA 1
ATOM 1291 C C . ASP A 1 160 ? -9.180 5.287 -1.437 1.00 98.56 160 ASP A C 1
ATOM 1293 O O . ASP A 1 160 ? -9.832 5.827 -0.537 1.00 98.56 160 ASP A O 1
ATOM 1297 N N . PHE A 1 161 ? -9.605 4.177 -2.047 1.00 98.44 161 PHE A N 1
ATOM 1298 C CA . PHE A 1 161 ? -10.808 3.448 -1.646 1.00 98.44 161 PHE A CA 1
ATOM 1299 C C . PHE A 1 161 ? -10.724 2.959 -0.190 1.00 98.44 161 PHE A C 1
ATOM 1301 O O . PHE A 1 161 ? -11.618 3.259 0.611 1.00 98.44 161 PHE A O 1
ATOM 1308 N N . ILE A 1 162 ? -9.630 2.287 0.194 1.00 98.44 162 ILE A N 1
ATOM 1309 C CA . ILE A 1 162 ? -9.414 1.836 1.580 1.00 98.44 162 ILE A CA 1
ATOM 1310 C C . ILE A 1 162 ? -9.387 3.025 2.541 1.00 98.44 162 ILE A C 1
ATOM 1312 O O . ILE A 1 162 ? -10.052 3.006 3.579 1.00 98.44 162 ILE A O 1
ATOM 1316 N N . ARG A 1 163 ? -8.650 4.082 2.189 1.00 98.31 163 ARG A N 1
ATOM 1317 C CA . ARG A 1 163 ? -8.526 5.296 2.997 1.00 98.31 163 ARG A CA 1
ATOM 1318 C C . ARG A 1 163 ? -9.895 5.923 3.258 1.00 98.31 163 ARG A C 1
ATOM 1320 O O . ARG A 1 163 ? -10.214 6.259 4.398 1.00 98.31 163 ARG A O 1
ATOM 1327 N N . GLN A 1 164 ? -10.731 6.051 2.228 1.00 98.12 164 GLN A N 1
ATOM 1328 C CA . GLN A 1 164 ? -12.095 6.558 2.380 1.00 98.12 164 GLN A CA 1
ATOM 1329 C C . GLN A 1 164 ? -12.940 5.664 3.290 1.00 98.12 164 GLN A C 1
ATOM 1331 O O . GLN A 1 164 ? -13.652 6.179 4.156 1.00 98.12 164 GLN A O 1
ATOM 1336 N N . ARG A 1 165 ? -12.859 4.339 3.122 1.00 97.69 165 ARG A N 1
ATOM 1337 C CA . ARG A 1 165 ? -13.577 3.381 3.967 1.00 97.69 165 ARG A CA 1
ATOM 1338 C C . ARG A 1 165 ? -13.176 3.513 5.439 1.00 97.69 165 ARG A C 1
ATOM 1340 O O . ARG A 1 165 ? -14.066 3.630 6.282 1.00 97.69 165 ARG A O 1
ATOM 1347 N N . LEU A 1 166 ? -11.879 3.595 5.738 1.00 98.12 166 LEU A N 1
ATOM 1348 C CA . LEU A 1 166 ? -11.365 3.771 7.100 1.00 98.12 166 LEU A CA 1
ATOM 1349 C C . LEU A 1 166 ? -11.940 5.030 7.767 1.00 98.12 166 LEU A C 1
ATOM 1351 O O . LEU A 1 166 ? -12.486 4.960 8.869 1.00 98.12 166 LEU A O 1
ATOM 1355 N N . PHE A 1 167 ? -11.876 6.183 7.094 1.00 98.19 167 PHE A N 1
ATOM 1356 C CA . PHE A 1 167 ? -12.390 7.433 7.664 1.00 98.19 167 PHE A CA 1
ATOM 1357 C C . PHE A 1 167 ? -13.914 7.428 7.834 1.00 98.19 167 PHE A C 1
ATOM 1359 O O . PHE A 1 167 ? -14.426 8.011 8.794 1.00 98.19 167 PHE A O 1
ATOM 1366 N N . ARG A 1 168 ? -14.659 6.745 6.953 1.00 97.69 168 ARG A N 1
ATOM 1367 C CA . ARG A 1 168 ? -16.109 6.546 7.126 1.00 97.69 168 ARG A CA 1
ATOM 1368 C C . ARG A 1 168 ? -16.413 5.695 8.359 1.00 97.69 168 ARG A C 1
ATOM 1370 O O . ARG A 1 168 ? -17.285 6.079 9.138 1.00 97.69 168 ARG A O 1
ATOM 1377 N N . GLN A 1 169 ? -15.676 4.602 8.568 1.00 97.25 169 GLN A N 1
ATOM 1378 C CA . GLN A 1 169 ? -15.799 3.771 9.770 1.00 97.25 169 GLN A CA 1
ATOM 1379 C C . GLN A 1 169 ? -15.496 4.585 11.030 1.00 97.25 169 GLN A C 1
ATOM 1381 O O . GLN A 1 169 ? -16.325 4.637 11.936 1.00 97.25 169 GLN A O 1
ATOM 1386 N N . ALA A 1 170 ? -14.370 5.305 11.057 1.00 97.44 170 ALA A N 1
ATOM 1387 C CA . ALA A 1 170 ? -13.995 6.150 12.189 1.00 97.44 170 ALA A CA 1
ATOM 1388 C C . ALA A 1 170 ? -15.086 7.182 12.523 1.00 97.44 170 ALA A C 1
ATOM 1390 O O . ALA A 1 170 ? -15.495 7.301 13.678 1.00 97.44 170 ALA A O 1
ATOM 1391 N N . LYS A 1 171 ? -15.624 7.871 11.507 1.00 97.62 171 LYS A N 1
ATOM 1392 C CA . LYS A 1 171 ? -16.712 8.844 11.680 1.00 97.62 171 LYS A CA 1
ATOM 1393 C C . LYS A 1 171 ? -17.983 8.199 12.242 1.00 97.62 171 LYS A C 1
ATOM 1395 O O . LYS A 1 171 ? -18.599 8.776 13.136 1.00 97.62 171 LYS A O 1
ATOM 1400 N N . SER A 1 172 ? -18.370 7.027 11.736 1.00 97.12 172 SER A N 1
ATOM 1401 C CA . SER A 1 172 ? -19.540 6.283 12.222 1.00 97.12 172 SER A CA 1
ATOM 1402 C C . SER A 1 172 ? -19.374 5.878 13.689 1.00 97.12 172 SER A C 1
ATOM 1404 O O . SER A 1 172 ? -20.250 6.161 14.504 1.00 97.12 172 SER A O 1
ATOM 1406 N N . ILE A 1 173 ? -18.211 5.334 14.055 1.00 96.56 173 ILE A N 1
ATOM 1407 C CA . ILE A 1 173 ? -17.891 4.949 15.436 1.00 96.56 173 ILE A CA 1
ATOM 1408 C C . ILE A 1 173 ? -17.914 6.169 16.362 1.00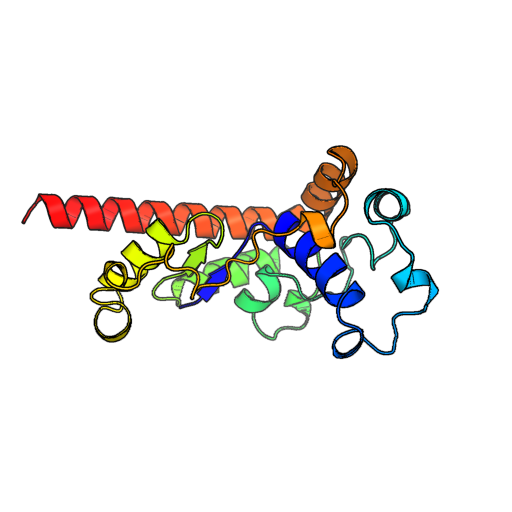 96.56 173 ILE A C 1
ATOM 1410 O O . ILE A 1 173 ? -18.494 6.113 17.445 1.00 96.56 173 ILE A O 1
ATOM 1414 N N . SER A 1 174 ? -17.316 7.293 15.949 1.00 94.50 174 SER A N 1
ATOM 1415 C CA . SER A 1 174 ? -17.355 8.534 16.731 1.00 94.50 174 SER A CA 1
ATOM 1416 C C . SER A 1 174 ? -18.773 9.072 16.923 1.00 94.50 174 SER A C 1
ATOM 1418 O O . SER A 1 174 ? -19.045 9.668 17.959 1.00 94.50 174 SER A O 1
ATOM 1420 N N . ALA A 1 175 ? -19.670 8.892 15.949 1.00 94.56 175 ALA A N 1
ATOM 1421 C CA . ALA A 1 175 ? -21.070 9.277 16.096 1.00 94.56 175 ALA A CA 1
ATOM 1422 C C . ALA A 1 175 ? -21.787 8.384 17.119 1.00 94.56 175 ALA A C 1
ATOM 1424 O O . ALA A 1 175 ? -22.417 8.911 18.029 1.00 94.56 175 ALA A O 1
ATOM 1425 N N . ILE A 1 176 ? -21.604 7.060 17.037 1.00 92.88 176 ILE A N 1
ATOM 1426 C CA . ILE A 1 176 ? -22.169 6.094 17.995 1.00 92.88 176 ILE A CA 1
ATOM 1427 C C . ILE A 1 176 ? -21.704 6.419 19.420 1.00 92.88 176 ILE A C 1
ATOM 1429 O O . ILE A 1 176 ? -22.528 6.555 20.316 1.00 92.88 176 ILE A O 1
ATOM 1433 N N . LYS A 1 177 ? -20.398 6.637 19.624 1.00 87.81 177 LYS A N 1
ATOM 1434 C CA . LYS A 1 177 ? -19.819 6.976 20.938 1.00 87.81 177 LYS A CA 1
ATOM 1435 C C . LYS A 1 177 ? -20.249 8.342 21.502 1.00 87.81 177 LYS A C 1
ATOM 1437 O O . LYS A 1 177 ? -19.920 8.623 22.642 1.00 87.81 177 LYS A O 1
ATOM 1442 N N . LYS A 1 178 ? -20.897 9.214 20.718 1.00 81.81 178 LYS A N 1
ATOM 1443 C CA . LYS A 1 178 ? -21.463 10.492 21.203 1.00 81.81 178 LYS A CA 1
ATOM 1444 C C . LYS A 1 178 ? -22.930 10.376 21.614 1.00 81.81 178 LYS A C 1
ATOM 1446 O O . LYS A 1 178 ? -23.441 11.279 22.266 1.00 81.81 178 LYS A O 1
ATOM 1451 N N . THR A 1 179 ? -23.622 9.340 21.147 1.00 68.31 179 THR A N 1
ATOM 1452 C CA . THR A 1 179 ? -25.047 9.111 21.419 1.00 68.31 179 THR A CA 1
ATOM 1453 C C . THR A 1 179 ? -25.273 8.351 22.729 1.00 68.31 179 THR A C 1
ATOM 1455 O O . THR A 1 179 ? -26.375 8.398 23.269 1.00 68.31 179 THR A O 1
ATOM 1458 N N . TYR A 1 180 ? -24.232 7.699 23.243 1.00 49.69 180 TYR A N 1
ATOM 1459 C CA . TYR A 1 180 ? -24.179 7.031 24.543 1.00 49.69 180 TYR A CA 1
ATOM 1460 C C . TYR A 1 180 ? -23.190 7.754 25.455 1.00 49.69 180 TYR A C 1
ATOM 1462 O O . TYR A 1 180 ? -23.404 7.711 26.684 1.00 49.69 180 TYR A O 1
#

Sequence (180 aa):
MSMVRDPVERFISFFYFIKANRAFTPEAWTDNYMKLDLNECTPSGLPECQPRPGDITELQLTFFCGHDPKCRVVGNRWALQMAMENVENFIAIGIAEDIPTSLFVFEYYLPTFFENYKAVNLSSGTIKLNQRPGLYAPSISNTTRAILRSSMKEDIEFYDFIRQRLFRQAKSISAIKKTY

Organism: Halocaridina rubra (NCBI:txid373956)

InterPro domains:
  IPR005331 Sulfotransferase [PF03567] (2-161)
  IPR007734 Heparan sulphate 2-O-sulfotransferase [PTHR12129] (1-176)
  IPR027417 P-loop containing nucleoside triphosphate hydrolase [G3DSA:3.40.50.300] (1-179)

Radius of gyration: 18.3 Å; chains: 1; bounding box: 51×31×45 Å

pLDDT: mean 87.58, std 13.19, range [46.91, 98.62]